Protein AF-A0A2M8ABF8-F1 (afdb_monomer)

Foldseek 3Di:
DDPVVLVVCVVVVVCLLVDDCVVLVVVCVVCVLPLSSLLSNLSNCVSVVHPCNVVSLVSSCVNDPDCVVSVVRD

Mean predicted aligned error: 3.78 Å

Radius of gyration: 11.05 Å; Cα contacts (8 Å, |Δi|>4): 63; chains: 1; bounding box: 29×26×24 Å

Secondary structure (DSSP, 8-state):
--HHHHHHHHH-GGGGGGS-HHHHHHHHHH-TT-HHHHHHHHHHHHHTT-TTHHHHHHHHHHH-S-SHHHHT--

Solvent-accessible surface area (backbone atoms only — not comparable to full-atom values): 4188 Å² total; per-residue (Å²): 115,56,71,68,58,55,55,49,36,69,79,39,58,79,56,35,55,74,53,55,63,83,47,48,53,55,48,36,67,77,36,72,73,41,39,65,47,31,46,49,46,24,39,24,26,52,70,65,72,39,89,58,20,69,62,38,43,53,49,23,58,69,54,30,90,58,60,69,66,57,69,76,73,104

pLDDT: mean 88.15, std 7.73, range [63.19, 96.31]

Nearest PDB structures (foldseek):
  2lsv-assembly1_A  TM=5.838E-01  e=5.381E+00  Saccharomyces cerevisiae S288C
  7mq8-assembly1_LP  TM=6.180E-01  e=8.366E+00  Homo sapiens
  7mqa-assembly1_LP  TM=6.157E-01  e=9.342E+00  Homo sapiens

Sequence (74 aa):
MQVNNFIQYLNQSELISTISENEILPLVKEFPYCQTGHLMYAIQLNSNNSILFEAQLKKAASYCTDRVKLFQHL

Structure (mmCIF, N/CA/C/O backbone):
data_AF-A0A2M8ABF8-F1
#
_entry.id   AF-A0A2M8ABF8-F1
#
loop_
_atom_site.group_PDB
_atom_site.id
_atom_site.type_symbol
_atom_site.label_atom_id
_atom_site.label_alt_id
_atom_site.label_comp_id
_atom_site.label_asym_id
_atom_site.label_entity_id
_atom_site.label_seq_id
_atom_site.pdbx_PDB_ins_code
_atom_site.Cartn_x
_atom_site.Cartn_y
_atom_site.Cartn_z
_atom_site.occupancy
_atom_site.B_iso_or_equiv
_atom_site.auth_seq_id
_atom_site.auth_comp_id
_atom_site.auth_asym_id
_atom_site.auth_atom_id
_atom_site.pdbx_PDB_model_num
ATOM 1 N N . MET A 1 1 ? -11.252 7.643 5.244 1.00 81.62 1 MET A N 1
ATOM 2 C CA . MET A 1 1 ? -11.973 7.471 3.961 1.00 81.62 1 MET A CA 1
ATOM 3 C C . MET A 1 1 ? -13.425 7.088 4.241 1.00 81.62 1 MET A C 1
ATOM 5 O O . MET A 1 1 ? -13.646 6.306 5.155 1.00 81.62 1 MET A O 1
ATOM 9 N N . GLN A 1 2 ? -14.407 7.635 3.514 1.00 85.94 2 GLN A N 1
ATOM 10 C CA . GLN A 1 2 ? -15.815 7.216 3.640 1.00 85.94 2 GLN A CA 1
ATOM 11 C C . GLN A 1 2 ? -16.086 5.924 2.848 1.00 85.94 2 GLN A C 1
ATOM 13 O O . GLN A 1 2 ? -15.482 5.712 1.798 1.00 85.94 2 GLN A O 1
ATOM 18 N N . VAL A 1 3 ? -17.018 5.084 3.315 1.00 84.38 3 VAL A N 1
ATOM 19 C CA . VAL A 1 3 ? -17.332 3.773 2.701 1.00 84.38 3 VAL A CA 1
ATOM 20 C C . VAL A 1 3 ? -17.784 3.901 1.243 1.00 84.38 3 VAL A C 1
ATOM 22 O O . VAL A 1 3 ? -17.340 3.131 0.397 1.00 84.38 3 VAL A O 1
ATOM 25 N N . ASN A 1 4 ? -18.609 4.902 0.926 1.00 88.12 4 ASN A N 1
ATOM 26 C CA . ASN A 1 4 ? -19.081 5.123 -0.445 1.00 88.12 4 ASN A CA 1
ATOM 27 C C . ASN A 1 4 ? -17.924 5.441 -1.400 1.00 88.12 4 ASN A C 1
ATOM 29 O O . ASN A 1 4 ? -17.875 4.891 -2.497 1.00 88.12 4 ASN A O 1
ATOM 33 N N . ASN A 1 5 ? -16.954 6.247 -0.953 1.00 86.94 5 ASN A N 1
ATOM 34 C CA . ASN A 1 5 ? -15.763 6.560 -1.742 1.00 86.94 5 ASN A CA 1
ATOM 35 C C . ASN A 1 5 ? -14.932 5.294 -1.968 1.00 86.94 5 ASN A C 1
ATOM 37 O O . ASN A 1 5 ? -14.516 5.026 -3.087 1.00 86.94 5 ASN A O 1
ATOM 41 N N . PHE A 1 6 ? -14.753 4.471 -0.929 1.00 88.38 6 PHE A N 1
ATOM 42 C CA . PHE A 1 6 ? -14.037 3.200 -1.044 1.00 88.38 6 PHE A CA 1
ATOM 43 C C . PHE A 1 6 ? -14.668 2.272 -2.093 1.00 88.38 6 PHE A C 1
ATOM 45 O O . PHE A 1 6 ? -13.965 1.770 -2.965 1.00 88.38 6 PHE A O 1
A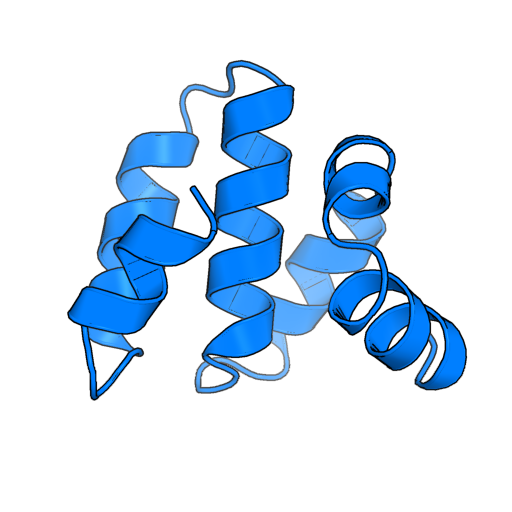TOM 52 N N . IL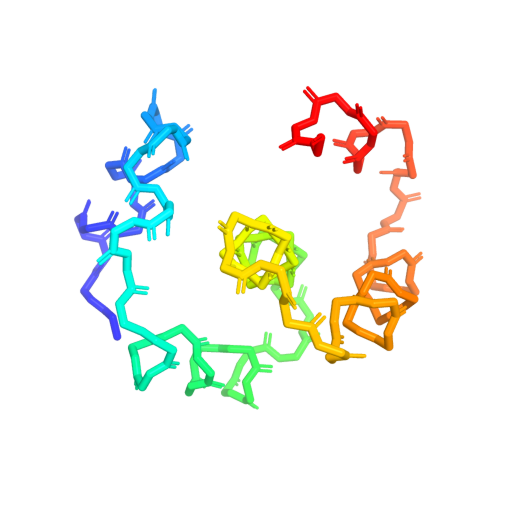E A 1 7 ? -15.993 2.095 -2.065 1.00 88.94 7 ILE A N 1
ATOM 53 C CA . ILE A 1 7 ? -16.709 1.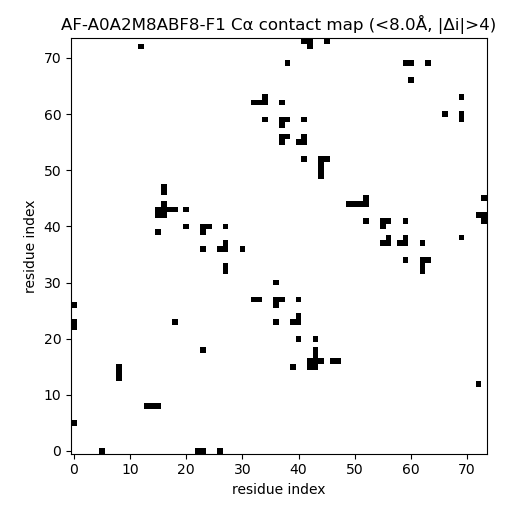292 -3.070 1.00 88.94 7 ILE A CA 1
ATOM 54 C C . ILE A 1 7 ? -16.588 1.913 -4.467 1.00 88.94 7 ILE A C 1
ATOM 56 O O . ILE A 1 7 ? -16.377 1.193 -5.442 1.00 88.94 7 ILE A O 1
ATOM 60 N N . GLN A 1 8 ? -16.689 3.237 -4.585 1.00 90.31 8 GLN A N 1
ATOM 61 C CA . GLN A 1 8 ? -16.530 3.921 -5.866 1.00 90.31 8 GLN A CA 1
ATOM 62 C C . GLN A 1 8 ? -15.148 3.662 -6.474 1.00 90.31 8 GLN A C 1
ATOM 64 O O . GLN A 1 8 ? -15.060 3.293 -7.642 1.00 90.31 8 GLN A O 1
ATOM 69 N N . TYR A 1 9 ? -14.084 3.780 -5.680 1.00 88.94 9 TYR A N 1
ATOM 70 C CA . TYR A 1 9 ? -12.720 3.521 -6.138 1.00 88.94 9 TYR A CA 1
ATOM 71 C C . TYR A 1 9 ? -12.494 2.067 -6.562 1.00 88.94 9 TYR A C 1
ATOM 73 O O . TYR A 1 9 ? -11.674 1.812 -7.436 1.00 88.94 9 TYR A O 1
ATOM 81 N N . LEU A 1 10 ? -13.238 1.114 -5.994 1.00 84.44 10 LEU A N 1
ATOM 82 C CA . LEU A 1 10 ? -13.185 -0.282 -6.432 1.00 84.44 10 LEU A CA 1
ATOM 83 C C . LEU A 1 10 ? -13.826 -0.502 -7.798 1.00 84.44 10 LEU A C 1
ATOM 85 O O . LEU A 1 10 ? -13.333 -1.305 -8.584 1.00 84.44 10 LEU A O 1
ATOM 89 N N . ASN A 1 11 ? -14.913 0.212 -8.076 1.00 87.06 11 ASN A N 1
ATOM 90 C CA . ASN A 1 11 ? -15.589 0.137 -9.367 1.00 87.06 11 ASN A CA 1
ATOM 91 C C . ASN A 1 11 ? -14.862 0.953 -10.449 1.00 87.06 11 ASN A C 1
ATOM 93 O O . ASN A 1 11 ? -15.017 0.671 -11.633 1.00 87.06 11 ASN A O 1
ATOM 97 N N . GLN A 1 12 ? -14.101 1.974 -10.046 1.00 89.25 12 GLN A N 1
ATOM 98 C CA . GLN A 1 12 ? -13.409 2.919 -10.923 1.00 89.25 12 GLN A CA 1
ATOM 99 C C . GLN A 1 12 ? -11.969 3.122 -10.437 1.00 89.25 12 GLN A C 1
ATOM 101 O O . GLN A 1 12 ? -11.625 4.161 -9.868 1.00 89.25 12 GLN A O 1
ATOM 106 N N . SER A 1 13 ? -11.119 2.116 -10.652 1.00 83.88 13 SER A N 1
ATOM 107 C CA . SER A 1 13 ? -9.744 2.084 -10.127 1.00 83.88 13 SER A CA 1
ATOM 108 C C . SER A 1 13 ? -8.861 3.223 -10.637 1.00 83.88 13 SER A C 1
ATOM 110 O O . SER A 1 13 ? -7.935 3.648 -9.958 1.00 83.88 13 SER A O 1
ATOM 112 N N . GLU A 1 14 ? -9.164 3.778 -11.802 1.00 86.31 14 GLU A N 1
ATOM 113 C CA . GLU A 1 14 ? -8.459 4.931 -12.367 1.00 86.31 14 GLU A CA 1
ATOM 114 C C . GLU A 1 14 ? -8.605 6.221 -11.539 1.00 86.31 14 GLU A C 1
ATOM 116 O O . GLU A 1 14 ? -7.692 7.053 -11.526 1.00 86.31 14 GLU A O 1
ATOM 121 N N . LEU A 1 15 ? -9.662 6.338 -10.726 1.00 90.25 15 LEU A N 1
ATOM 122 C CA . LEU A 1 15 ? -9.814 7.436 -9.765 1.00 90.25 15 LEU A CA 1
ATOM 123 C C . LEU A 1 15 ? -8.839 7.340 -8.583 1.00 90.25 15 LEU A C 1
ATOM 125 O O . LEU A 1 15 ? -8.599 8.348 -7.920 1.00 90.25 15 LEU A O 1
ATOM 129 N N . ILE A 1 16 ? -8.243 6.169 -8.327 1.00 90.12 16 ILE A N 1
ATOM 130 C CA . ILE A 1 16 ? -7.309 5.963 -7.208 1.00 90.12 16 ILE A CA 1
ATOM 131 C C . ILE A 1 16 ? -6.083 6.877 -7.325 1.00 90.12 16 ILE A C 1
ATOM 133 O O . ILE A 1 16 ? -5.583 7.369 -6.315 1.00 90.12 16 ILE A O 1
ATOM 137 N N . SER A 1 17 ? -5.646 7.167 -8.553 1.00 87.06 17 SER A N 1
ATOM 138 C CA . SER A 1 17 ? -4.544 8.095 -8.839 1.00 87.06 17 SER A CA 1
ATOM 139 C C . SER A 1 17 ? -4.775 9.507 -8.278 1.00 87.06 17 SER A C 1
ATOM 141 O O . SER A 1 17 ? -3.821 10.199 -7.928 1.00 87.06 17 SER A O 1
ATOM 143 N N . THR A 1 18 ? -6.042 9.913 -8.144 1.00 88.88 18 THR A N 1
ATOM 144 C CA . THR A 1 18 ? -6.453 11.243 -7.669 1.00 88.88 18 THR A CA 1
ATOM 145 C C . THR A 1 18 ? -6.587 11.326 -6.147 1.00 88.88 18 THR A C 1
ATOM 147 O O . THR A 1 18 ? -6.732 12.417 -5.595 1.00 88.88 18 THR A O 1
ATOM 150 N N . ILE A 1 19 ? -6.526 10.185 -5.452 1.00 90.38 19 ILE A N 1
ATOM 151 C CA . ILE A 1 19 ? -6.680 10.125 -3.999 1.00 90.38 19 ILE A CA 1
ATOM 152 C C . ILE A 1 19 ? -5.435 10.715 -3.337 1.00 90.38 19 ILE A C 1
ATOM 154 O O . ILE A 1 19 ? -4.298 10.323 -3.615 1.00 90.38 19 ILE A O 1
ATOM 158 N N . SER A 1 20 ? -5.657 11.631 -2.396 1.00 90.06 20 SER A N 1
ATOM 159 C CA . SER A 1 20 ? -4.583 12.131 -1.545 1.00 90.06 20 SER A CA 1
ATOM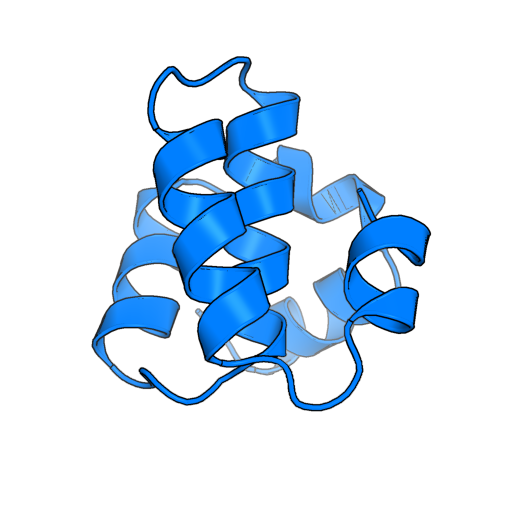 160 C C . SER A 1 20 ? -4.020 11.000 -0.688 1.00 90.06 20 SER A C 1
ATOM 162 O O . SER A 1 20 ? -4.767 10.262 -0.043 1.00 90.06 20 SER A O 1
ATOM 164 N N . GLU A 1 21 ? -2.695 10.910 -0.592 1.00 90.62 21 GLU A N 1
ATOM 165 C CA . GLU A 1 21 ? -2.031 9.955 0.300 1.00 90.62 21 GLU A CA 1
ATOM 166 C C . GLU A 1 21 ? -2.555 10.055 1.746 1.00 90.62 21 GLU A C 1
ATOM 168 O O . GLU A 1 21 ? -2.724 9.039 2.420 1.00 90.62 21 GLU A O 1
ATOM 173 N N . ASN A 1 22 ? -2.925 11.260 2.194 1.00 90.50 22 ASN A N 1
ATOM 174 C CA . ASN A 1 22 ? -3.485 11.506 3.524 1.00 90.50 22 ASN A CA 1
ATOM 175 C C . ASN A 1 22 ? -4.847 10.835 3.765 1.00 90.50 22 ASN A C 1
ATOM 177 O O . ASN A 1 22 ? -5.239 10.664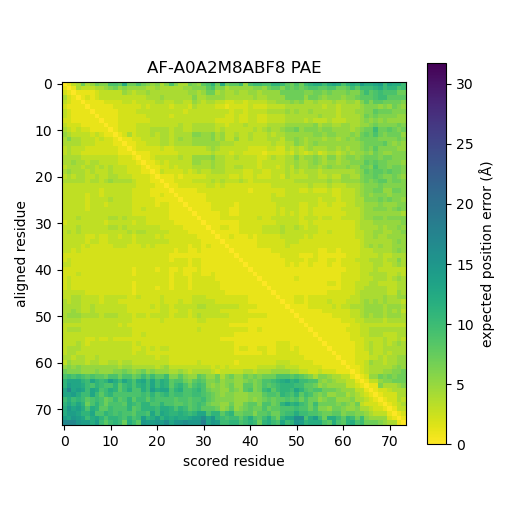 4.917 1.00 90.50 22 ASN A O 1
ATOM 181 N N . GLU A 1 23 ? -5.574 10.441 2.718 1.00 89.88 23 GLU A N 1
ATOM 182 C CA . GLU A 1 23 ? -6.836 9.706 2.853 1.00 89.88 23 GLU A CA 1
ATOM 183 C C . GLU A 1 23 ? -6.642 8.188 2.889 1.00 89.88 23 GLU A C 1
ATOM 185 O O . GLU A 1 23 ? -7.405 7.484 3.560 1.00 89.88 23 GLU A O 1
ATOM 190 N N . ILE A 1 24 ? -5.634 7.686 2.170 1.00 91.56 24 ILE A N 1
ATOM 191 C CA . ILE A 1 24 ? -5.390 6.252 1.965 1.00 91.56 24 ILE A CA 1
ATOM 192 C C . ILE A 1 24 ? -4.439 5.678 3.021 1.00 91.56 24 ILE A C 1
ATOM 194 O O . ILE A 1 24 ? -4.618 4.547 3.474 1.00 91.56 24 ILE A O 1
ATOM 198 N N . LEU A 1 25 ? -3.458 6.465 3.471 1.00 92.44 25 LEU A N 1
ATOM 199 C CA . LEU A 1 25 ? -2.476 6.040 4.463 1.00 92.44 25 LEU A CA 1
ATOM 200 C C . LEU A 1 25 ? -3.113 5.703 5.827 1.00 92.44 25 LEU A C 1
ATOM 202 O O . LEU A 1 25 ? -2.713 4.702 6.426 1.00 92.44 25 LEU A O 1
ATOM 206 N N . PRO A 1 26 ? -4.106 6.458 6.340 1.00 93.31 26 PRO A N 1
ATOM 207 C CA . PRO A 1 26 ? -4.820 6.067 7.554 1.00 93.31 26 PRO A CA 1
ATOM 208 C C . PRO A 1 26 ? -5.561 4.737 7.400 1.00 93.31 26 PRO A C 1
ATOM 210 O O . PRO A 1 26 ? -5.514 3.924 8.315 1.00 93.31 26 PRO A O 1
ATOM 213 N N . LEU A 1 27 ? -6.164 4.469 6.233 1.00 91.19 27 LEU A N 1
ATOM 214 C CA . LEU A 1 27 ? -6.899 3.227 5.970 1.00 91.19 27 LEU A CA 1
ATOM 215 C C . LEU A 1 27 ? -5.993 1.997 6.125 1.00 91.19 27 LEU A C 1
ATOM 217 O O . LEU A 1 27 ? -6.349 1.054 6.825 1.00 91.19 27 LEU A O 1
ATOM 221 N N . VAL A 1 28 ? -4.806 2.011 5.512 1.00 92.88 28 VAL A N 1
ATOM 222 C CA . VAL A 1 28 ? -3.860 0.882 5.610 1.00 92.88 28 VAL A CA 1
ATOM 223 C C . VAL A 1 28 ? -3.217 0.753 6.993 1.00 92.88 28 VAL A C 1
ATOM 225 O O . VAL A 1 28 ? -2.749 -0.324 7.350 1.00 92.88 28 VAL A O 1
ATOM 228 N N . LYS A 1 29 ? -3.183 1.834 7.783 1.00 93.19 29 LYS A N 1
ATOM 229 C CA . LYS A 1 29 ? -2.701 1.803 9.173 1.00 93.19 29 LYS A CA 1
ATOM 230 C C . LYS A 1 29 ? -3.756 1.258 10.134 1.00 93.19 29 LYS A C 1
ATOM 232 O O . LYS A 1 29 ? -3.415 0.488 11.024 1.00 93.19 29 LYS A O 1
ATOM 237 N N . GLU A 1 30 ? -5.009 1.665 9.959 1.00 94.69 30 GLU A N 1
ATOM 238 C CA . GLU A 1 30 ? -6.134 1.259 10.805 1.00 94.69 30 GLU A CA 1
ATOM 239 C C . GLU A 1 30 ? -6.601 -0.169 10.492 1.00 94.69 30 GLU A C 1
ATOM 241 O O . GLU A 1 30 ? -6.980 -0.910 11.398 1.00 94.69 30 GLU A O 1
ATOM 246 N N . PHE A 1 31 ? -6.482 -0.598 9.229 1.00 92.38 31 PHE A N 1
ATOM 247 C CA . PHE A 1 31 ? -6.867 -1.935 8.773 1.00 92.38 31 PHE A CA 1
ATOM 248 C C . PHE A 1 31 ? -5.694 -2.655 8.077 1.00 92.38 31 PHE A C 1
ATOM 250 O O . PHE A 1 31 ? -5.710 -2.815 6.855 1.00 92.38 31 PHE A O 1
ATOM 257 N N . PRO A 1 32 ? -4.694 -3.160 8.829 1.00 91.00 32 PRO A N 1
ATOM 258 C CA . PRO A 1 32 ? -3.460 -3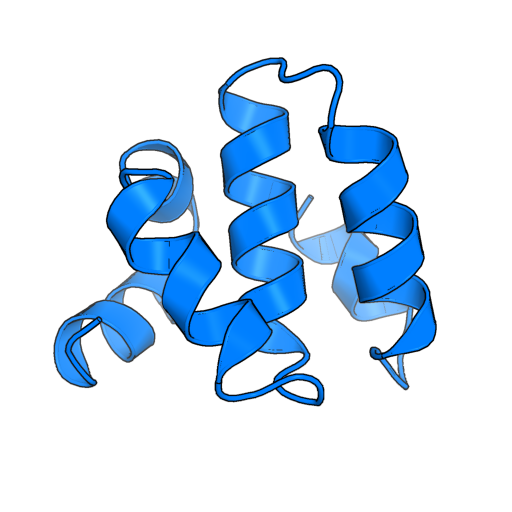.735 8.268 1.00 91.00 32 PRO A CA 1
ATOM 259 C C . PRO A 1 32 ? -3.661 -4.983 7.401 1.00 91.00 32 PRO A C 1
ATOM 261 O O . PRO A 1 32 ? -2.783 -5.370 6.642 1.00 91.00 32 PRO A O 1
ATOM 264 N N . TYR A 1 33 ? -4.807 -5.649 7.534 1.00 91.06 33 TYR A N 1
ATOM 265 C CA . TYR A 1 33 ? -5.155 -6.837 6.751 1.00 91.06 33 TYR A CA 1
ATOM 266 C C . TYR A 1 33 ? -6.123 -6.524 5.603 1.00 91.06 33 TYR A C 1
ATOM 268 O O . TYR A 1 33 ? -6.564 -7.431 4.896 1.00 91.06 33 TYR A O 1
ATOM 276 N N . CYS A 1 34 ? -6.457 -5.247 5.390 1.00 90.19 34 CYS A N 1
ATOM 277 C CA . CYS A 1 34 ? -7.267 -4.813 4.261 1.00 90.19 34 CYS A CA 1
ATOM 278 C C . CYS A 1 34 ? -6.430 -4.867 2.977 1.00 90.19 34 CYS A C 1
ATOM 280 O O . CYS A 1 34 ? -5.804 -3.887 2.570 1.00 90.19 34 CYS A O 1
ATOM 282 N N . GLN A 1 35 ? -6.431 -6.036 2.335 1.00 88.94 35 GLN A N 1
ATOM 283 C CA . GLN A 1 35 ? -5.726 -6.316 1.078 1.00 88.94 35 GLN A CA 1
ATOM 284 C C . GLN A 1 35 ? -5.989 -5.235 0.026 1.00 88.94 35 GLN A C 1
ATOM 286 O O . GLN A 1 35 ? -5.065 -4.660 -0.548 1.00 88.94 35 GLN A O 1
ATOM 291 N N . THR A 1 36 ? -7.263 -4.898 -0.150 1.00 89.50 36 THR A N 1
ATOM 292 C CA . THR A 1 36 ? -7.719 -3.857 -1.064 1.00 89.50 36 THR A CA 1
ATOM 293 C C . THR A 1 36 ? -7.130 -2.491 -0.731 1.00 89.50 36 THR A C 1
ATOM 295 O O . THR A 1 36 ? -6.666 -1.800 -1.630 1.00 89.50 36 THR A O 1
ATOM 298 N N . GLY A 1 37 ? -7.077 -2.107 0.548 1.00 92.56 37 GLY A N 1
ATOM 299 C CA . GLY A 1 37 ? -6.462 -0.845 0.963 1.00 92.56 37 GLY A CA 1
ATOM 300 C C . GLY A 1 37 ? -4.973 -0.791 0.615 1.00 92.56 37 GLY A C 1
ATOM 301 O O . GLY A 1 37 ? -4.489 0.222 0.110 1.00 92.56 37 GLY A O 1
ATOM 302 N N . HIS A 1 38 ? -4.252 -1.899 0.815 1.00 93.44 38 HIS A N 1
ATOM 303 C CA . HIS A 1 38 ? -2.842 -1.991 0.438 1.00 93.44 38 HIS A CA 1
ATOM 304 C C . HIS A 1 38 ? -2.621 -1.869 -1.071 1.0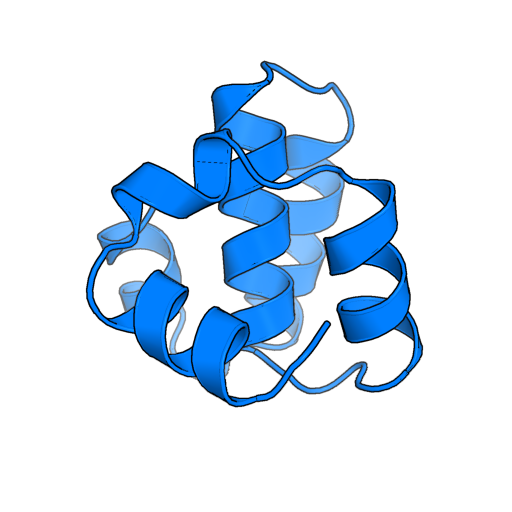0 93.44 38 HIS A C 1
ATOM 306 O O . HIS A 1 38 ? -1.680 -1.183 -1.476 1.00 93.44 38 HIS A O 1
ATOM 312 N N . LEU A 1 39 ? -3.484 -2.496 -1.876 1.00 91.50 39 LEU A N 1
ATOM 313 C CA . LEU A 1 39 ? -3.450 -2.408 -3.335 1.00 91.50 39 LEU A CA 1
ATOM 314 C C . LEU A 1 39 ? -3.774 -0.991 -3.818 1.00 91.50 39 LEU A C 1
ATOM 316 O O . LEU A 1 39 ? -3.019 -0.438 -4.609 1.00 91.50 39 LEU A O 1
ATOM 320 N N . MET A 1 40 ? -4.829 -0.366 -3.286 1.00 91.94 40 MET A N 1
ATOM 321 C CA . MET A 1 40 ? -5.177 1.018 -3.614 1.00 91.94 40 MET A CA 1
ATOM 322 C C . MET A 1 40 ? -4.022 1.976 -3.304 1.00 91.94 40 MET A C 1
ATOM 324 O O . MET A 1 40 ? -3.707 2.841 -4.116 1.00 91.94 40 MET A O 1
ATOM 328 N N . TYR A 1 41 ? -3.344 1.806 -2.165 1.00 94.38 41 TYR A N 1
ATOM 329 C CA . TYR A 1 41 ? -2.184 2.636 -1.842 1.00 94.38 41 TYR A CA 1
ATOM 330 C C . TYR A 1 41 ? -1.002 2.375 -2.787 1.00 94.38 41 TYR A C 1
ATOM 332 O O . TYR A 1 41 ? -0.343 3.318 -3.208 1.00 94.38 41 TYR A O 1
ATOM 340 N N . ALA A 1 42 ? -0.755 1.122 -3.182 1.00 93.81 42 ALA A N 1
ATOM 341 C CA . ALA A 1 42 ? 0.275 0.814 -4.175 1.00 93.81 42 ALA A CA 1
ATOM 342 C C . ALA A 1 42 ? -0.030 1.467 -5.537 1.00 93.81 42 ALA A C 1
ATOM 344 O O . ALA A 1 42 ? 0.855 2.096 -6.109 1.00 93.81 42 ALA A O 1
ATOM 345 N N . ILE A 1 43 ? -1.278 1.393 -6.013 1.00 92.12 43 ILE A N 1
ATOM 346 C CA . ILE A 1 43 ? -1.727 2.050 -7.253 1.00 92.12 43 ILE A CA 1
ATOM 347 C C . ILE A 1 43 ? -1.513 3.563 -7.160 1.00 92.12 43 ILE A C 1
ATOM 349 O O . ILE A 1 43 ? -0.896 4.151 -8.044 1.00 92.12 43 ILE A O 1
ATOM 353 N N . GLN A 1 44 ? -1.955 4.185 -6.064 1.00 94.00 44 GLN A N 1
ATOM 354 C CA . GLN A 1 44 ? -1.792 5.621 -5.837 1.00 94.00 44 GLN A CA 1
ATOM 355 C C . GLN A 1 44 ? -0.312 6.040 -5.849 1.00 94.00 44 GLN A C 1
ATOM 357 O O . GLN A 1 44 ? 0.037 7.039 -6.481 1.00 94.00 44 GLN A O 1
ATOM 362 N N . LEU A 1 45 ? 0.573 5.277 -5.201 1.00 94.75 45 LEU A N 1
ATOM 363 C CA . LEU A 1 45 ? 2.010 5.560 -5.184 1.00 94.75 45 LEU A CA 1
ATOM 364 C C . LEU A 1 45 ? 2.644 5.388 -6.567 1.00 94.75 45 LEU A C 1
ATOM 366 O O . LEU A 1 45 ? 3.480 6.209 -6.946 1.00 94.75 45 LEU A O 1
ATOM 370 N N . ASN A 1 46 ? 2.233 4.359 -7.316 1.00 93.81 46 ASN A N 1
ATOM 371 C CA . ASN A 1 46 ? 2.693 4.109 -8.682 1.00 93.81 46 ASN A CA 1
ATOM 372 C C . ASN A 1 46 ? 2.313 5.269 -9.608 1.00 93.81 46 ASN A C 1
ATOM 374 O O . ASN A 1 46 ? 3.167 5.834 -10.285 1.00 93.81 46 ASN A O 1
ATOM 378 N N . SER A 1 47 ? 1.043 5.692 -9.570 1.00 91.94 47 SER A N 1
ATOM 379 C CA . SER A 1 47 ? 0.546 6.8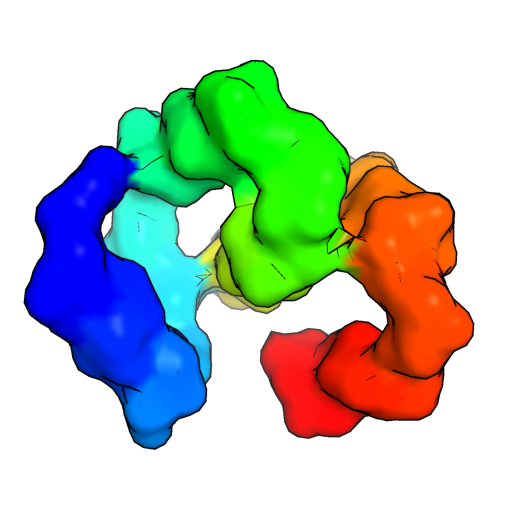19 -10.371 1.00 91.94 47 SER A CA 1
ATOM 380 C C . SER A 1 47 ? 1.293 8.123 -10.086 1.00 91.94 47 SER A C 1
ATOM 382 O O . SER A 1 47 ? 1.448 8.952 -10.978 1.00 91.94 47 SER A O 1
ATOM 384 N N . ASN A 1 48 ? 1.786 8.294 -8.858 1.00 92.75 48 ASN A N 1
ATOM 385 C CA . ASN A 1 48 ? 2.545 9.471 -8.443 1.00 92.75 48 ASN A CA 1
ATOM 386 C C . ASN A 1 48 ? 4.071 9.298 -8.562 1.00 92.75 48 ASN A C 1
ATOM 388 O O . ASN A 1 48 ? 4.810 10.154 -8.078 1.00 92.75 48 ASN A O 1
ATOM 392 N N . ASN A 1 49 ? 4.560 8.217 -9.190 1.00 93.94 49 ASN A N 1
ATOM 393 C CA . ASN A 1 49 ? 5.988 7.885 -9.304 1.00 93.94 49 ASN A CA 1
ATOM 394 C C . ASN A 1 49 ? 6.737 7.961 -7.959 1.00 93.94 49 ASN A C 1
ATOM 396 O O . ASN A 1 49 ? 7.884 8.409 -7.879 1.00 93.94 49 ASN A O 1
ATOM 400 N N . SER A 1 50 ? 6.072 7.564 -6.873 1.00 95.38 50 SER A N 1
ATOM 401 C CA . SER A 1 50 ? 6.633 7.670 -5.531 1.00 95.38 50 SER A CA 1
ATOM 402 C C . SER A 1 50 ? 7.687 6.596 -5.284 1.00 95.38 50 SER A C 1
ATOM 404 O O . SER A 1 50 ? 7.465 5.411 -5.529 1.00 95.38 50 SER A O 1
ATOM 406 N N . ILE A 1 51 ? 8.803 6.986 -4.666 1.00 96.31 51 ILE A N 1
ATOM 407 C CA . ILE A 1 51 ? 9.862 6.063 -4.223 1.00 96.31 51 ILE A CA 1
ATOM 408 C C . ILE A 1 51 ? 9.362 5.002 -3.229 1.00 96.31 51 ILE A C 1
ATOM 410 O O . ILE A 1 51 ? 10.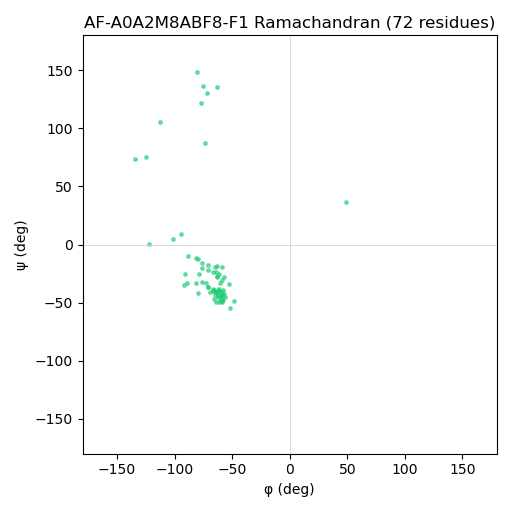005 3.972 -3.035 1.00 96.31 51 ILE A O 1
ATOM 414 N N . LEU A 1 52 ? 8.219 5.248 -2.580 1.00 95.94 52 LEU A N 1
ATOM 415 C CA . LEU A 1 52 ? 7.620 4.326 -1.618 1.00 95.94 52 LEU A CA 1
ATOM 416 C C . LEU A 1 52 ? 6.848 3.186 -2.293 1.00 95.94 52 LEU A C 1
ATOM 418 O O . LEU A 1 52 ? 6.502 2.219 -1.610 1.00 95.94 52 LEU A O 1
ATOM 422 N N . PHE A 1 53 ? 6.593 3.279 -3.604 1.00 95.25 53 PHE A N 1
ATOM 423 C CA . PHE A 1 53 ? 5.804 2.307 -4.357 1.00 95.25 53 PHE A CA 1
ATOM 424 C C . PHE A 1 53 ? 6.302 0.875 -4.144 1.00 95.25 53 PHE A C 1
ATOM 426 O O . PHE A 1 53 ? 5.551 0.033 -3.661 1.00 95.25 53 PHE A O 1
ATOM 433 N N . GLU A 1 54 ? 7.586 0.617 -4.386 1.00 95.50 54 GLU A N 1
ATOM 434 C CA . GLU A 1 54 ? 8.193 -0.713 -4.244 1.00 95.50 54 GLU A CA 1
ATOM 435 C C . GLU A 1 54 ? 8.046 -1.295 -2.832 1.00 95.50 54 GLU A C 1
ATOM 437 O O . GLU A 1 54 ? 7.792 -2.487 -2.635 1.00 95.50 54 GLU A O 1
ATOM 442 N N . ALA A 1 55 ? 8.191 -0.451 -1.808 1.00 96.06 55 ALA A N 1
ATOM 443 C CA . ALA A 1 55 ? 8.039 -0.872 -0.419 1.00 96.06 55 ALA A CA 1
ATOM 444 C C . ALA A 1 55 ? 6.577 -1.220 -0.100 1.00 96.06 55 ALA A C 1
ATOM 446 O O . ALA A 1 55 ? 6.305 -2.214 0.581 1.00 96.06 55 ALA A O 1
ATOM 447 N N . GLN A 1 56 ? 5.633 -0.426 -0.606 1.00 95.06 56 GLN A N 1
ATOM 448 C CA . GLN A 1 56 ? 4.211 -0.675 -0.418 1.00 95.06 56 GLN A CA 1
ATOM 449 C C . GLN A 1 56 ? 3.727 -1.883 -1.224 1.00 95.06 56 GLN A C 1
ATOM 451 O O . GLN A 1 56 ? 2.924 -2.663 -0.713 1.00 95.06 56 GLN A O 1
ATOM 456 N N . LEU A 1 57 ? 4.258 -2.093 -2.427 1.00 93.94 57 LEU A N 1
ATOM 457 C CA . LEU A 1 57 ? 3.966 -3.249 -3.266 1.00 93.94 57 LEU A CA 1
ATOM 458 C C . LEU A 1 57 ? 4.319 -4.557 -2.549 1.00 93.94 57 LEU A C 1
ATOM 460 O O . LEU A 1 57 ? 3.514 -5.486 -2.505 1.00 93.94 57 LEU A O 1
ATOM 464 N N . LYS A 1 58 ? 5.484 -4.606 -1.893 1.00 93.62 58 LYS A N 1
ATOM 465 C CA . LYS A 1 58 ? 5.904 -5.759 -1.075 1.00 93.62 58 LYS A CA 1
ATOM 466 C C . LYS A 1 58 ? 4.964 -6.014 0.103 1.00 93.62 58 LYS A C 1
ATOM 468 O O . LYS A 1 58 ? 4.657 -7.170 0.400 1.00 93.62 58 LYS A O 1
ATOM 473 N N . LYS A 1 59 ? 4.477 -4.956 0.761 1.00 93.44 59 LYS A N 1
ATOM 474 C CA . LYS A 1 59 ? 3.468 -5.081 1.827 1.00 93.44 59 LYS A CA 1
ATOM 475 C C . LYS A 1 59 ? 2.162 -5.638 1.271 1.00 93.44 59 LYS A C 1
ATOM 477 O O . LYS A 1 59 ? 1.662 -6.624 1.800 1.00 93.44 59 LYS A O 1
ATOM 482 N N . ALA A 1 60 ? 1.661 -5.076 0.172 1.00 92.25 60 ALA A N 1
ATOM 483 C CA . ALA A 1 60 ? 0.457 -5.566 -0.491 1.00 92.25 60 ALA A CA 1
ATOM 484 C C . ALA A 1 60 ? 0.582 -7.053 -0.867 1.00 92.25 60 ALA A C 1
ATOM 486 O O . ALA A 1 60 ? -0.296 -7.842 -0.536 1.00 92.25 60 ALA A O 1
ATOM 487 N N . ALA A 1 61 ? 1.717 -7.469 -1.434 1.00 90.19 61 ALA A N 1
ATOM 488 C CA . ALA A 1 61 ? 1.996 -8.867 -1.767 1.00 90.19 61 ALA A CA 1
ATOM 489 C C . ALA A 1 61 ? 2.132 -9.802 -0.547 1.00 90.19 61 ALA A C 1
ATOM 491 O O . ALA A 1 61 ? 1.958 -11.012 -0.691 1.00 90.19 61 ALA A O 1
ATOM 492 N N . SER A 1 62 ? 2.464 -9.265 0.631 1.00 89.62 62 SER A N 1
ATOM 493 C CA . SER A 1 62 ? 2.551 -10.029 1.884 1.00 89.62 62 SER A CA 1
ATOM 494 C C . SER A 1 62 ? 1.178 -10.238 2.525 1.00 89.62 62 SER A C 1
ATOM 496 O O . SER A 1 62 ? 0.945 -11.271 3.147 1.00 89.62 62 SER A O 1
ATOM 498 N N . TYR A 1 63 ? 0.267 -9.273 2.365 1.00 85.44 63 TYR A N 1
ATOM 499 C CA . TYR A 1 63 ? -1.089 -9.341 2.914 1.00 85.44 63 TYR A CA 1
ATOM 500 C C . TYR A 1 63 ? -2.109 -9.972 1.948 1.00 85.44 63 TYR A C 1
ATOM 502 O O . TYR A 1 63 ? -3.104 -10.535 2.405 1.00 85.44 63 TYR A O 1
ATOM 510 N N . CYS A 1 64 ? -1.876 -9.922 0.630 1.00 79.94 64 CYS A N 1
ATOM 511 C CA . CYS A 1 64 ? -2.720 -10.568 -0.380 1.00 79.94 64 CYS A CA 1
ATOM 512 C C . CYS A 1 64 ? -2.469 -12.077 -0.456 1.00 79.94 64 CYS A C 1
ATOM 514 O O . CYS A 1 64 ? -1.370 -12.529 -0.772 1.00 79.94 64 CYS A O 1
ATOM 516 N N . THR A 1 65 ? -3.524 -12.862 -0.239 1.00 77.12 65 THR A N 1
ATOM 517 C CA . THR A 1 65 ? -3.470 -14.332 -0.303 1.00 77.12 65 THR A CA 1
ATOM 518 C C . THR A 1 65 ? -3.336 -14.840 -1.743 1.00 77.12 65 THR A C 1
ATOM 520 O O . THR A 1 65 ? -2.664 -15.840 -1.984 1.00 77.12 65 THR A O 1
ATOM 523 N N . ASP A 1 66 ? -3.933 -14.127 -2.703 1.00 77.25 66 ASP A N 1
ATOM 524 C CA . ASP A 1 66 ? -3.831 -14.394 -4.139 1.00 77.25 66 ASP A CA 1
ATOM 525 C C . ASP A 1 66 ? -3.057 -13.263 -4.828 1.00 77.25 66 ASP A C 1
ATOM 527 O O . ASP A 1 66 ? -3.556 -12.151 -5.017 1.00 77.25 66 ASP A O 1
ATOM 531 N N . ARG A 1 67 ? -1.805 -13.555 -5.192 1.00 71.31 67 ARG A N 1
ATOM 532 C CA . ARG A 1 67 ? -0.887 -12.579 -5.791 1.00 71.31 67 ARG A CA 1
ATOM 533 C C . ARG A 1 67 ? -1.186 -12.282 -7.256 1.00 71.31 67 ARG A C 1
ATOM 535 O O . ARG A 1 67 ? -0.721 -11.260 -7.743 1.00 71.31 67 ARG A O 1
ATOM 542 N N . VAL A 1 68 ? -1.972 -13.108 -7.949 1.00 75.88 68 VAL A N 1
ATOM 543 C CA . VAL A 1 68 ? -2.338 -12.849 -9.353 1.00 75.88 68 VAL A CA 1
ATOM 544 C C . VAL A 1 68 ? -3.200 -11.593 -9.447 1.00 75.88 68 VAL A C 1
ATOM 546 O O . VAL A 1 68 ? -2.978 -10.754 -10.318 1.00 75.88 68 VAL A O 1
ATOM 549 N N . LYS A 1 69 ? -4.114 -11.409 -8.489 1.00 69.12 69 LYS A N 1
ATOM 550 C CA . LYS A 1 69 ? -4.982 -10.225 -8.413 1.00 69.12 69 LYS A CA 1
ATOM 551 C C . LYS A 1 69 ? -4.216 -8.921 -8.204 1.00 69.12 69 LYS A C 1
ATOM 553 O O . LYS A 1 69 ? -4.689 -7.873 -8.622 1.00 69.12 69 LYS A O 1
ATOM 558 N N . LEU A 1 70 ? -3.033 -8.977 -7.591 1.00 67.25 70 LEU A N 1
ATOM 559 C CA . LEU A 1 70 ? -2.178 -7.804 -7.406 1.00 67.25 70 LEU A CA 1
ATOM 560 C C . LEU A 1 70 ? -1.746 -7.219 -8.761 1.00 67.25 70 LEU A C 1
ATOM 562 O O . LEU A 1 70 ? -1.814 -6.014 -8.957 1.00 67.25 70 LEU A O 1
ATOM 566 N N . PHE A 1 71 ? -1.351 -8.080 -9.703 1.00 70.12 71 PHE A N 1
ATOM 567 C CA . PHE A 1 71 ? -0.831 -7.679 -11.014 1.00 70.12 71 PHE A CA 1
ATOM 568 C C . PHE A 1 71 ? -1.917 -7.328 -12.037 1.00 70.12 71 PHE A C 1
ATOM 570 O O . PHE A 1 71 ? -1.601 -6.789 -13.087 1.00 70.12 71 PHE A O 1
ATOM 577 N N . GLN A 1 72 ? -3.187 -7.636 -11.765 1.00 73.25 72 GLN A N 1
ATOM 578 C CA . GLN A 1 72 ? -4.295 -7.268 -12.658 1.00 73.25 72 GLN A CA 1
ATOM 579 C C . GLN A 1 72 ? -4.681 -5.787 -12.559 1.00 73.25 72 GLN A C 1
ATOM 581 O O . GLN A 1 72 ? -5.341 -5.273 -13.457 1.00 73.25 72 GLN A O 1
ATOM 586 N N . HIS A 1 73 ? -4.307 -5.123 -11.464 1.00 65.38 73 HIS A N 1
ATOM 587 C CA . HIS A 1 73 ? -4.751 -3.767 -11.135 1.00 65.38 73 HIS A CA 1
ATOM 588 C C . HIS A 1 73 ? -3.602 -2.762 -10.961 1.00 65.38 73 HIS A C 1
ATOM 590 O O . HIS A 1 73 ? -3.869 -1.605 -10.640 1.00 65.38 73 HIS A O 1
ATOM 596 N N . LEU A 1 74 ? -2.354 -3.205 -11.136 1.00 63.19 74 LEU A N 1
ATOM 597 C CA . LEU A 1 74 ? -1.143 -2.379 -11.137 1.00 63.19 74 LEU A CA 1
ATOM 598 C C . LEU A 1 74 ? -0.679 -2.125 -12.567 1.00 63.19 74 LEU A C 1
ATOM 600 O O . LEU A 1 74 ? -0.204 -0.994 -12.805 1.00 63.19 74 LEU A O 1
#